Protein AF-A0A7V1EJX1-F1 (afdb_monomer)

Nearest PDB structures (foldseek):
  4dn0-assembly1_A  TM=4.866E-01  e=8.883E-01  Pseudomonas aeruginosa UCBPP-PA14
  4etz-assembly1_A  TM=3.957E-01  e=4.387E-01  Pseudomonas aeruginosa PAO1
  4er8-assembly1_A  TM=4.822E-01  e=2.045E+00  Escherichia coli K-12
  1xkp-assembly1_B  TM=4.826E-01  e=2.045E+00  Yersinia pestis
  2lu1-assembly1_A  TM=4.272E-01  e=2.479E+00  Plasmodium falciparum

Radius of gyration: 15.6 Å; Cα contacts (8 Å, |Δi|>4): 119; chains: 1; bounding box: 40×40×38 Å

Structure (mmCIF, N/CA/C/O backbone):
data_AF-A0A7V1EJX1-F1
#
_entry.id   AF-A0A7V1EJX1-F1
#
loop_
_atom_site.group_PDB
_atom_site.id
_atom_site.type_symbol
_atom_site.label_atom_id
_atom_site.label_alt_id
_atom_site.label_comp_id
_atom_site.label_asym_id
_atom_site.label_entity_id
_atom_site.label_seq_id
_atom_site.pdbx_PDB_ins_code
_atom_site.Cartn_x
_atom_site.Cartn_y
_atom_site.Cartn_z
_atom_site.occupancy
_atom_site.B_iso_or_equiv
_atom_site.auth_seq_id
_atom_site.auth_comp_id
_atom_site.auth_asym_id
_atom_site.auth_atom_id
_atom_site.pdbx_PDB_model_num
ATOM 1 N N . MET A 1 1 ? 29.490 -22.690 -27.489 1.00 45.03 1 MET A N 1
ATOM 2 C CA . MET A 1 1 ? 29.276 -22.168 -26.121 1.00 45.03 1 MET A CA 1
ATOM 3 C C . MET A 1 1 ? 27.790 -21.897 -25.951 1.00 45.03 1 MET A C 1
ATOM 5 O O . ME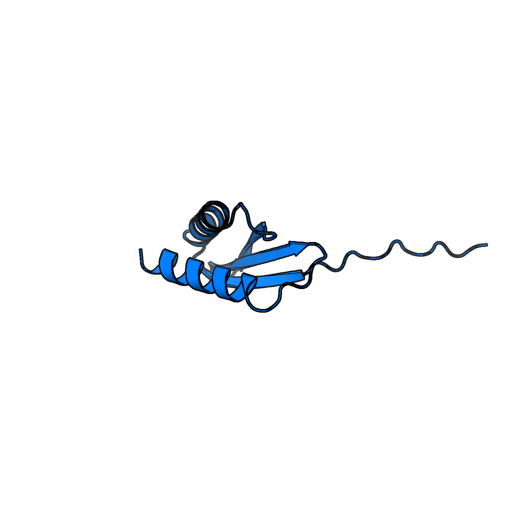T A 1 1 ? 27.269 -21.072 -26.688 1.00 45.03 1 MET A O 1
ATOM 9 N N . LYS A 1 2 ? 27.087 -22.630 -25.075 1.00 50.19 2 LYS A N 1
ATOM 10 C CA . LYS A 1 2 ? 25.678 -22.333 -24.764 1.00 50.19 2 LYS A CA 1
ATOM 11 C C . LYS A 1 2 ? 25.629 -20.943 -24.128 1.00 50.19 2 LYS A C 1
ATOM 13 O O . LYS A 1 2 ? 26.311 -20.713 -23.129 1.00 50.19 2 LYS A O 1
ATOM 18 N N . GLY A 1 3 ? 24.912 -20.016 -24.761 1.00 55.56 3 GLY A N 1
ATOM 19 C CA . GLY A 1 3 ? 24.697 -18.676 -24.231 1.00 55.56 3 GLY A CA 1
ATOM 20 C C . GLY A 1 3 ? 24.135 -18.792 -22.822 1.00 55.56 3 GLY A C 1
ATOM 21 O O . GLY A 1 3 ? 23.192 -19.544 -22.595 1.00 55.56 3 GLY A O 1
ATOM 22 N N . LYS A 1 4 ? 24.767 -18.109 -21.868 1.00 59.78 4 LYS A N 1
ATOM 23 C CA . LYS A 1 4 ? 24.255 -17.980 -20.507 1.00 59.78 4 LYS A CA 1
ATOM 24 C C . LYS A 1 4 ? 22.913 -17.253 -20.615 1.00 59.78 4 LYS A C 1
ATOM 26 O O . LYS A 1 4 ? 22.907 -16.034 -20.773 1.00 59.78 4 LYS A O 1
ATOM 31 N N . GLU A 1 5 ? 21.803 -17.990 -20.620 1.00 70.06 5 GLU A N 1
ATOM 32 C CA . GLU A 1 5 ? 20.473 -17.398 -20.489 1.00 70.06 5 GLU A CA 1
ATOM 33 C C . GLU A 1 5 ? 20.497 -16.523 -19.240 1.00 70.06 5 GLU A C 1
ATOM 35 O O . GLU A 1 5 ? 20.801 -16.994 -18.140 1.00 70.06 5 GLU A O 1
ATOM 40 N N . LYS A 1 6 ? 20.280 -15.217 -19.421 1.00 66.00 6 LYS A N 1
ATOM 41 C CA . LYS A 1 6 ? 20.145 -14.317 -18.281 1.00 66.00 6 LYS A CA 1
ATOM 42 C C . LYS A 1 6 ? 18.992 -14.846 -17.426 1.00 66.00 6 LYS A C 1
ATOM 44 O O . LYS A 1 6 ? 17.943 -15.158 -17.993 1.00 66.00 6 LYS A O 1
ATOM 49 N N . PRO A 1 7 ? 19.163 -14.936 -16.097 1.00 71.69 7 PRO A N 1
ATOM 50 C CA . PRO A 1 7 ? 18.063 -15.323 -15.232 1.00 71.69 7 PRO A CA 1
ATOM 51 C C . PRO A 1 7 ? 16.882 -14.369 -15.474 1.00 71.69 7 PRO A C 1
ATOM 53 O O . PRO A 1 7 ? 17.106 -13.166 -15.666 1.00 71.69 7 PRO A O 1
ATOM 56 N N . PRO A 1 8 ? 15.641 -14.882 -15.520 1.00 73.44 8 PRO A N 1
ATOM 57 C CA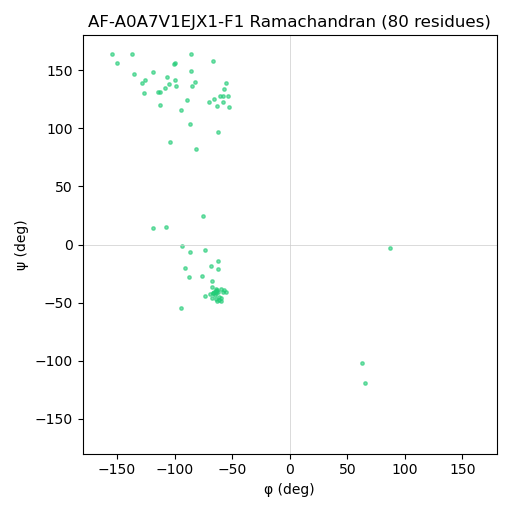 . PRO A 1 8 ? 14.471 -14.049 -15.744 1.00 73.44 8 PRO A CA 1
ATOM 58 C C . PRO A 1 8 ? 14.395 -12.979 -14.653 1.00 73.44 8 PRO A C 1
ATOM 60 O O . PRO A 1 8 ? 14.471 -13.285 -13.464 1.00 73.44 8 PRO A O 1
ATOM 63 N N . ILE A 1 9 ? 14.263 -11.715 -15.064 1.00 69.19 9 ILE A N 1
ATOM 64 C CA . ILE A 1 9 ? 14.064 -10.606 -14.129 1.00 69.19 9 ILE A CA 1
ATOM 65 C C . ILE A 1 9 ? 12.654 -10.760 -13.545 1.00 69.19 9 ILE A C 1
ATOM 67 O O . ILE A 1 9 ? 11.693 -10.785 -14.324 1.00 69.19 9 ILE A O 1
ATOM 71 N N . PRO A 1 10 ? 12.497 -10.857 -12.213 1.00 65.56 10 PRO A N 1
ATOM 72 C CA . PRO A 1 10 ? 11.179 -10.934 -11.604 1.00 65.56 10 PRO A CA 1
ATOM 73 C C . PRO A 1 10 ? 10.373 -9.676 -11.944 1.00 65.56 10 PRO A C 1
ATOM 75 O O . PRO A 1 10 ? 10.838 -8.553 -11.745 1.00 65.56 10 PRO A O 1
ATOM 78 N N . LYS A 1 11 ? 9.159 -9.857 -12.471 1.00 70.75 11 LYS A N 1
ATOM 79 C CA . LYS A 1 11 ? 8.201 -8.761 -12.632 1.00 70.75 11 LYS A CA 1
ATOM 80 C C . LYS A 1 11 ? 7.423 -8.628 -11.329 1.00 70.75 11 LYS A C 1
ATOM 82 O O . LYS A 1 11 ? 6.555 -9.448 -11.054 1.00 70.75 11 LYS A O 1
ATOM 87 N N . TYR A 1 12 ? 7.762 -7.618 -10.537 1.00 69.12 12 TYR A N 1
ATOM 88 C CA . TYR A 1 12 ? 6.988 -7.257 -9.353 1.00 69.12 12 TYR A CA 1
ATOM 89 C C . TYR A 1 12 ? 5.795 -6.392 -9.753 1.00 69.12 12 TYR A C 1
ATOM 91 O O . TYR A 1 12 ? 5.912 -5.508 -10.608 1.00 69.12 12 TYR A O 1
ATOM 99 N N . HIS A 1 13 ? 4.650 -6.639 -9.125 1.00 81.38 13 HIS A N 1
ATOM 100 C CA . HIS A 1 13 ? 3.430 -5.874 -9.341 1.00 81.38 13 HIS A CA 1
ATOM 101 C C . HIS A 1 13 ? 3.190 -4.931 -8.165 1.00 81.38 13 HIS A C 1
ATOM 103 O O . HIS A 1 13 ? 2.467 -5.263 -7.232 1.00 81.38 13 HIS A O 1
ATOM 109 N N . TYR A 1 14 ? 3.757 -3.726 -8.245 1.00 86.94 14 TYR A N 1
ATOM 110 C CA . TYR A 1 14 ? 3.490 -2.658 -7.284 1.00 86.94 14 TYR A CA 1
ATOM 111 C C . TYR A 1 14 ? 2.462 -1.654 -7.822 1.00 86.94 14 TYR A C 1
ATOM 113 O O . TYR A 1 14 ? 2.466 -1.299 -9.007 1.00 86.94 14 TYR A O 1
ATOM 121 N N . LYS A 1 15 ? 1.569 -1.165 -6.955 1.00 89.94 15 LYS A N 1
ATOM 122 C CA . LYS A 1 15 ? 0.635 -0.070 -7.274 1.00 89.94 15 LYS A CA 1
ATOM 123 C C . LYS A 1 15 ? 0.580 0.939 -6.138 1.00 89.94 15 LYS A C 1
ATOM 125 O O . LYS A 1 15 ? 0.640 0.579 -4.967 1.00 89.94 15 LYS A O 1
ATOM 130 N N . LEU A 1 16 ? 0.383 2.199 -6.511 1.00 90.06 16 LEU A N 1
ATOM 131 C CA . LEU A 1 16 ? 0.143 3.278 -5.563 1.00 90.06 16 LEU A CA 1
ATOM 132 C C . LEU A 1 16 ? -1.189 3.071 -4.832 1.00 90.06 16 LEU A C 1
ATOM 134 O O . LEU A 1 16 ? -2.245 2.956 -5.472 1.00 90.06 16 LEU A O 1
ATOM 138 N N . VAL A 1 17 ? -1.128 3.059 -3.501 1.00 91.69 17 VAL A N 1
ATOM 139 C CA . VAL A 1 17 ? -2.299 3.004 -2.618 1.00 91.69 17 VAL A CA 1
ATOM 140 C C . VAL A 1 17 ? -2.690 4.419 -2.204 1.00 91.69 17 VAL A C 1
ATOM 142 O O . VAL A 1 17 ? -3.823 4.826 -2.450 1.00 91.69 17 VAL A O 1
ATOM 145 N N . THR A 1 18 ? -1.756 5.191 -1.645 1.00 93.50 18 THR A N 1
ATOM 146 C CA . THR A 1 18 ? -1.996 6.582 -1.229 1.00 93.50 18 THR A CA 1
ATOM 147 C C . THR A 1 18 ? -0.703 7.400 -1.218 1.00 93.50 18 THR A C 1
ATOM 149 O O . THR A 1 18 ? 0.388 6.837 -1.218 1.00 93.50 18 THR A O 1
ATOM 152 N N . VAL A 1 19 ? -0.842 8.726 -1.184 1.00 89.00 19 VAL A N 1
ATOM 153 C CA . VAL A 1 19 ? 0.248 9.688 -0.975 1.00 89.00 19 VAL A CA 1
ATOM 154 C C . VAL A 1 19 ? 0.009 10.410 0.351 1.00 89.00 19 VAL A C 1
ATOM 156 O O . VAL A 1 19 ? -1.099 10.905 0.601 1.00 89.00 19 VAL A O 1
ATOM 159 N N . SER A 1 20 ? 1.045 10.480 1.185 1.00 86.94 20 SER A N 1
ATOM 160 C CA . SER A 1 20 ? 1.005 11.083 2.524 1.00 86.94 20 SER A CA 1
ATOM 161 C C . SER A 1 20 ? 2.245 11.940 2.792 1.00 86.94 20 SER A C 1
ATOM 163 O O . SER A 1 20 ? 3.248 11.836 2.082 1.00 86.94 20 SER A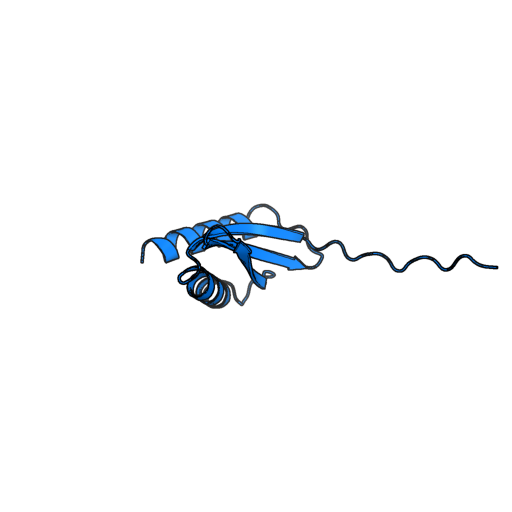 O 1
ATOM 165 N N . GLY A 1 21 ? 2.196 12.794 3.819 1.00 88.19 21 GLY A N 1
ATOM 166 C CA . GLY A 1 21 ? 3.403 13.457 4.322 1.00 88.19 21 GLY A CA 1
ATOM 167 C C . GLY A 1 21 ? 4.374 12.448 4.949 1.00 88.19 21 GLY A C 1
ATOM 168 O O . GLY A 1 21 ? 3.962 11.369 5.379 1.00 88.19 21 GLY A O 1
ATOM 169 N N . SER A 1 22 ? 5.662 12.787 5.031 1.00 80.31 22 SER A N 1
ATOM 170 C CA . SER A 1 22 ? 6.714 11.866 5.504 1.00 80.31 22 SER A CA 1
ATOM 171 C C . SER A 1 22 ? 6.469 11.254 6.889 1.00 80.31 22 SER A C 1
ATOM 173 O O . SER A 1 22 ? 6.662 10.054 7.073 1.00 80.31 22 SER A O 1
ATOM 175 N N . LEU A 1 23 ? 5.978 12.048 7.843 1.00 79.69 23 LEU A N 1
ATOM 176 C CA . LEU A 1 23 ? 5.610 11.588 9.190 1.00 79.69 23 LEU A CA 1
ATOM 177 C C . LEU A 1 23 ? 4.389 10.651 9.198 1.00 79.69 23 LEU A C 1
ATOM 179 O O . LEU A 1 23 ? 4.286 9.765 10.047 1.00 79.69 23 LEU A O 1
ATOM 183 N N . GLU A 1 24 ? 3.461 10.842 8.264 1.00 88.69 24 GLU A N 1
ATOM 184 C CA . GLU A 1 24 ? 2.193 10.108 8.193 1.00 88.69 24 GLU A CA 1
ATOM 185 C C . GLU A 1 24 ? 2.328 8.803 7.408 1.00 88.69 24 GLU A C 1
ATOM 187 O O . GLU A 1 24 ? 1.608 7.843 7.673 1.00 88.69 24 GLU A O 1
ATOM 192 N N . ALA A 1 25 ? 3.261 8.746 6.456 1.00 90.50 25 ALA A N 1
ATOM 193 C CA . ALA A 1 25 ? 3.431 7.603 5.570 1.00 90.50 25 ALA A CA 1
ATOM 194 C C . ALA A 1 25 ? 3.840 6.327 6.322 1.00 90.50 25 ALA A C 1
ATOM 196 O O . ALA A 1 25 ? 3.270 5.269 6.072 1.00 90.50 25 ALA A O 1
ATOM 197 N N . GLY A 1 26 ? 4.726 6.435 7.320 1.00 90.31 26 GLY A N 1
ATOM 198 C CA . GLY A 1 26 ? 5.085 5.293 8.170 1.00 90.31 26 GLY A CA 1
ATOM 199 C C . GLY A 1 26 ? 3.905 4.768 8.997 1.00 90.31 26 GLY A C 1
ATOM 200 O O . GLY A 1 26 ? 3.716 3.559 9.106 1.00 90.31 26 GLY A O 1
ATOM 201 N N . ARG A 1 27 ? 3.059 5.662 9.534 1.00 91.25 27 ARG A N 1
ATOM 202 C CA . ARG A 1 27 ? 1.837 5.260 10.259 1.00 91.25 27 ARG A CA 1
ATOM 203 C C . ARG A 1 27 ? 0.831 4.596 9.323 1.00 91.25 27 ARG A C 1
ATOM 205 O O . ARG A 1 27 ? 0.242 3.583 9.684 1.00 91.25 27 ARG A O 1
ATOM 212 N N . MET A 1 28 ? 0.675 5.146 8.121 1.00 94.06 28 MET A N 1
ATOM 213 C CA . MET A 1 28 ? -0.190 4.605 7.078 1.00 94.06 28 MET A CA 1
ATOM 214 C C . MET A 1 28 ? 0.258 3.203 6.643 1.00 94.06 28 MET A C 1
ATOM 216 O O . MET A 1 28 ? -0.572 2.304 6.545 1.00 94.06 28 MET A O 1
ATOM 220 N N . GLU A 1 29 ? 1.559 2.993 6.425 1.00 94.12 29 GLU A N 1
ATOM 221 C CA . GLU A 1 29 ? 2.119 1.681 6.087 1.00 94.12 29 GLU A CA 1
ATOM 222 C C . GLU A 1 29 ? 1.830 0.646 7.182 1.00 94.12 29 GLU A C 1
ATOM 224 O O . GLU A 1 29 ? 1.329 -0.439 6.878 1.00 94.12 29 GLU A O 1
ATOM 229 N N . THR A 1 30 ? 2.093 0.984 8.448 1.00 93.00 30 THR A N 1
ATOM 230 C CA . THR A 1 30 ? 1.820 0.092 9.584 1.00 93.00 30 THR A CA 1
ATOM 231 C C . THR A 1 30 ? 0.332 -0.235 9.693 1.00 93.00 30 THR A C 1
ATOM 233 O O . THR A 1 30 ? -0.026 -1.407 9.759 1.00 93.00 30 THR A O 1
ATOM 236 N N . ALA A 1 31 ? -0.543 0.769 9.622 1.00 93.12 31 ALA A N 1
ATOM 237 C CA . ALA A 1 31 ? -1.987 0.566 9.728 1.00 93.12 31 ALA A CA 1
ATOM 238 C C . ALA A 1 31 ? -2.548 -0.284 8.573 1.00 93.12 31 ALA A C 1
ATOM 240 O O . ALA A 1 31 ? -3.404 -1.143 8.788 1.00 93.12 31 ALA A O 1
ATOM 241 N N . LEU A 1 32 ? -2.039 -0.102 7.349 1.00 93.88 32 LEU A N 1
ATOM 242 C CA . LEU A 1 32 ? -2.399 -0.954 6.213 1.00 93.88 32 LEU A CA 1
ATOM 243 C C . LEU A 1 32 ? -1.940 -2.399 6.425 1.00 93.88 32 LEU A C 1
ATOM 245 O O . LEU A 1 32 ? -2.709 -3.319 6.152 1.00 93.88 32 LEU A O 1
ATOM 249 N N . ARG A 1 33 ? -0.727 -2.615 6.950 1.00 93.50 33 ARG A N 1
ATOM 250 C CA . ARG A 1 33 ? -0.238 -3.961 7.290 1.00 93.50 33 ARG A CA 1
ATOM 251 C C . ARG A 1 33 ? -1.077 -4.624 8.378 1.00 93.50 33 ARG A C 1
ATOM 253 O O . ARG A 1 33 ? -1.342 -5.813 8.276 1.00 93.50 33 ARG A O 1
ATOM 260 N N . GLU A 1 34 ? -1.512 -3.882 9.388 1.00 93.38 34 GLU A N 1
ATOM 261 C CA . GLU A 1 34 ? -2.353 -4.420 10.462 1.00 93.38 34 GLU A CA 1
ATOM 262 C C . GLU A 1 34 ? -3.747 -4.805 9.953 1.00 93.38 34 GLU A C 1
ATOM 264 O O . GLU A 1 34 ? -4.217 -5.911 10.214 1.00 93.38 34 GLU A O 1
ATOM 269 N N . GLN A 1 35 ? -4.391 -3.935 9.171 1.00 90.00 35 GLN A N 1
ATOM 270 C CA . GLN A 1 35 ? -5.747 -4.190 8.673 1.00 90.00 35 GLN A CA 1
ATOM 271 C C . GLN A 1 35 ? -5.794 -5.205 7.525 1.00 90.00 35 GLN A C 1
ATOM 273 O O . GLN A 1 35 ? -6.806 -5.880 7.336 1.00 90.00 35 GLN A O 1
ATOM 278 N N . LEU A 1 36 ? -4.716 -5.320 6.744 1.00 90.31 36 LEU A N 1
ATOM 279 C CA . LEU A 1 36 ? -4.658 -6.159 5.544 1.00 90.31 36 LEU A CA 1
ATOM 280 C C . LEU A 1 36 ? -3.600 -7.266 5.640 1.00 90.31 36 LEU A C 1
ATOM 282 O O . LEU A 1 36 ? -3.295 -7.889 4.625 1.00 90.31 36 LEU A O 1
ATOM 286 N N . GLY A 1 37 ? -3.069 -7.562 6.830 1.00 79.31 37 GLY A N 1
ATOM 287 C CA . GLY A 1 37 ? -1.989 -8.538 7.043 1.00 79.31 37 GLY A CA 1
ATOM 288 C C . GLY A 1 37 ? -2.324 -9.986 6.664 1.00 79.31 37 GLY A C 1
ATOM 289 O O . GLY A 1 37 ? -1.423 -10.803 6.513 1.00 79.31 37 GLY A O 1
ATOM 290 N N . GLY A 1 38 ? -3.608 -10.304 6.464 1.00 78.94 38 GLY A N 1
ATOM 291 C CA . GLY A 1 38 ? -4.069 -11.582 5.902 1.00 78.94 38 GLY A CA 1
ATOM 292 C C . GLY A 1 38 ? -4.281 -11.577 4.382 1.00 78.94 38 GLY A C 1
ATOM 293 O O . GLY A 1 38 ? -4.683 -12.590 3.815 1.00 78.94 38 GLY A O 1
ATOM 2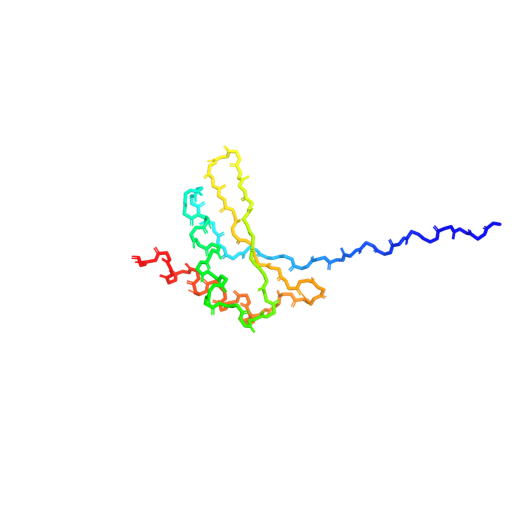94 N N . SER A 1 39 ? -4.066 -10.444 3.713 1.00 80.12 39 SER A N 1
ATOM 295 C CA . SER A 1 39 ? -4.166 -10.335 2.256 1.00 80.12 39 SER A CA 1
ATOM 296 C C . SER A 1 39 ? -2.853 -10.733 1.576 1.00 80.12 39 SER A C 1
ATOM 298 O O . SER A 1 39 ? -1.794 -10.750 2.195 1.00 80.12 39 SER A O 1
ATOM 300 N N . CYS A 1 40 ? -2.890 -11.000 0.268 1.00 81.75 40 CYS A N 1
ATOM 301 C CA . CYS A 1 40 ? -1.683 -11.228 -0.535 1.00 81.75 40 CYS A CA 1
ATOM 302 C C . CYS A 1 40 ? -0.910 -9.929 -0.842 1.00 81.75 40 CYS A C 1
ATOM 304 O O . CYS A 1 40 ? -0.240 -9.864 -1.871 1.00 81.75 40 CYS A O 1
ATOM 306 N N . LEU A 1 41 ? -1.057 -8.887 -0.015 1.00 86.75 41 LEU A N 1
ATOM 307 C CA . LEU A 1 41 ? -0.425 -7.585 -0.194 1.00 86.75 41 LEU A CA 1
ATOM 308 C C . LEU A 1 41 ? 0.612 -7.334 0.895 1.00 86.75 41 LEU A C 1
ATOM 310 O O . LEU A 1 41 ? 0.328 -7.443 2.086 1.00 86.75 41 LEU A O 1
ATOM 314 N N . THR A 1 42 ? 1.795 -6.914 0.475 1.00 90.88 42 THR A N 1
ATOM 315 C CA . THR A 1 42 ? 2.763 -6.227 1.323 1.00 90.88 42 THR A CA 1
ATOM 316 C C . THR A 1 42 ? 2.681 -4.727 1.047 1.00 90.88 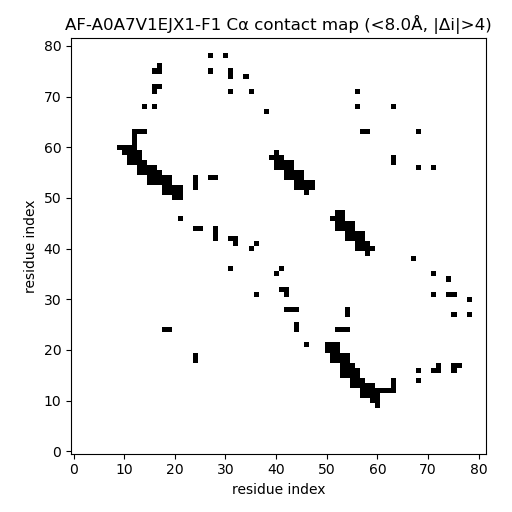42 THR A C 1
ATOM 318 O O . THR A 1 42 ? 2.233 -4.298 -0.017 1.00 90.88 42 THR A O 1
ATOM 321 N N . PHE A 1 43 ? 3.088 -3.913 2.019 1.00 92.38 43 PHE A N 1
ATOM 322 C CA . PHE A 1 43 ? 3.086 -2.456 1.889 1.00 92.38 43 PHE A CA 1
ATOM 323 C C . PHE A 1 43 ? 4.465 -1.901 2.184 1.00 92.38 43 PHE A C 1
ATOM 325 O O . PHE A 1 43 ? 5.137 -2.390 3.096 1.00 92.38 43 PHE A O 1
ATOM 332 N N . PHE A 1 44 ? 4.865 -0.881 1.436 1.00 92.38 44 PHE A N 1
ATOM 333 C CA . PHE A 1 44 ? 6.122 -0.172 1.638 1.00 92.38 44 PHE A CA 1
ATOM 334 C C . PHE A 1 44 ? 5.996 1.288 1.209 1.00 92.38 44 PHE A C 1
ATOM 336 O O . PHE A 1 44 ? 5.167 1.637 0.366 1.00 92.38 44 PHE A O 1
ATOM 343 N N . THR A 1 45 ? 6.848 2.131 1.777 1.00 94.56 45 THR A N 1
ATOM 344 C CA . THR A 1 45 ? 6.850 3.572 1.539 1.00 94.56 45 THR A CA 1
ATOM 345 C C . THR A 1 45 ? 8.056 3.998 0.702 1.00 94.56 45 THR A C 1
ATOM 347 O O . THR A 1 45 ? 9.188 3.607 0.984 1.00 94.56 45 THR A O 1
ATOM 350 N N . ILE A 1 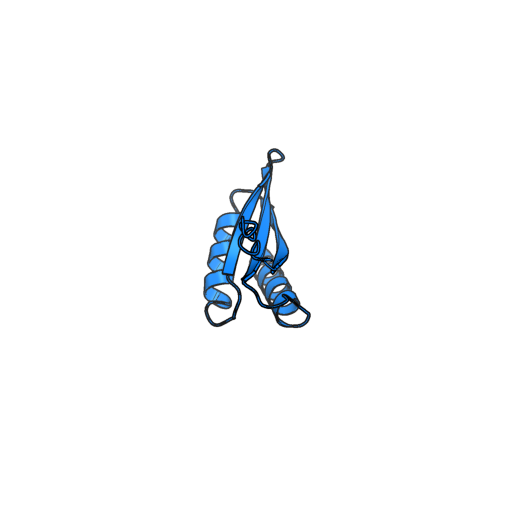46 ? 7.830 4.847 -0.303 1.00 92.50 46 ILE A N 1
ATOM 351 C CA . ILE A 1 46 ? 8.878 5.558 -1.050 1.00 92.50 46 ILE A CA 1
ATOM 352 C C . ILE A 1 46 ? 8.754 7.047 -0.736 1.00 92.50 46 ILE A C 1
ATOM 354 O O . ILE A 1 46 ? 7.728 7.650 -1.029 1.00 92.50 46 ILE A O 1
ATOM 358 N N . CYS A 1 47 ? 9.796 7.660 -0.177 1.00 93.38 47 CYS A N 1
ATOM 359 C CA . CYS A 1 47 ? 9.804 9.095 0.106 1.00 93.38 47 CYS A CA 1
ATOM 360 C C . CYS A 1 47 ? 10.538 9.897 -0.971 1.00 93.38 47 CYS A C 1
ATOM 362 O O . CYS A 1 47 ? 11.630 9.530 -1.406 1.00 93.38 47 CYS A O 1
ATOM 364 N N . HIS A 1 48 ? 9.935 11.016 -1.368 1.00 90.12 48 HIS A N 1
ATOM 365 C CA . HIS A 1 48 ? 10.438 11.927 -2.391 1.00 90.12 48 HIS A CA 1
ATOM 366 C C . HIS A 1 48 ? 11.129 13.139 -1.764 1.00 90.12 48 HIS A C 1
ATOM 368 O O . HIS A 1 48 ? 10.817 13.550 -0.646 1.00 90.12 48 HIS A O 1
ATOM 374 N N . GLN A 1 49 ? 12.030 13.774 -2.519 1.00 87.19 49 GLN A N 1
ATOM 375 C CA . GLN A 1 49 ? 12.736 14.987 -2.075 1.00 87.19 49 GLN A CA 1
ATOM 376 C C . GLN A 1 49 ? 11.796 16.174 -1.804 1.00 87.19 49 GLN A C 1
ATOM 378 O O . GLN A 1 49 ? 12.144 17.082 -1.057 1.00 87.19 49 GLN A O 1
ATOM 383 N N . THR A 1 50 ? 10.589 16.150 -2.371 1.00 85.69 50 THR A N 1
ATOM 384 C CA . THR A 1 50 ? 9.523 17.141 -2.163 1.00 85.69 50 THR A CA 1
ATOM 385 C C . THR A 1 50 ? 8.839 17.031 -0.796 1.00 85.69 50 THR A C 1
ATOM 387 O O . THR A 1 50 ? 7.977 17.849 -0.488 1.00 85.69 50 THR A O 1
ATOM 390 N N . GLY A 1 51 ? 9.185 16.028 0.022 1.00 84.75 51 GLY A N 1
ATOM 391 C CA . GLY A 1 51 ? 8.605 15.803 1.353 1.00 84.75 51 GLY A CA 1
ATOM 392 C C . GLY A 1 51 ? 7.323 14.960 1.364 1.00 84.75 51 GLY A C 1
ATOM 393 O O . GLY A 1 51 ? 6.812 14.636 2.437 1.00 84.75 51 GLY A O 1
ATOM 394 N N . SER A 1 52 ? 6.822 14.567 0.191 1.00 91.19 52 SER A N 1
ATOM 395 C CA . SER A 1 52 ? 5.746 13.585 0.041 1.00 91.19 52 SER A CA 1
ATOM 396 C C . SER A 1 52 ? 6.300 12.164 0.023 1.00 91.19 52 SER A C 1
ATOM 398 O O . SER A 1 52 ? 7.398 11.932 -0.485 1.00 91.19 52 SER A O 1
ATOM 400 N N . CYS A 1 53 ? 5.522 11.200 0.504 1.00 94.88 53 CYS A N 1
ATOM 401 C CA . CYS A 1 53 ? 5.839 9.788 0.358 1.00 94.88 53 CYS A CA 1
ATOM 402 C C . CYS A 1 53 ? 4.661 9.011 -0.235 1.00 94.88 53 CYS A C 1
ATOM 404 O O . CYS A 1 53 ? 3.502 9.215 0.138 1.00 94.88 53 CYS A O 1
ATOM 406 N N . ASP A 1 54 ? 4.987 8.102 -1.144 1.00 94.81 54 ASP A N 1
ATOM 407 C CA . ASP A 1 54 ? 4.064 7.159 -1.752 1.00 94.81 54 ASP A CA 1
ATOM 408 C C . ASP A 1 54 ? 4.011 5.899 -0.900 1.00 94.81 54 ASP A C 1
ATOM 410 O O . ASP A 1 54 ? 5.036 5.258 -0.666 1.00 94.81 54 ASP A O 1
ATOM 414 N N . VAL A 1 55 ? 2.813 5.518 -0.471 1.00 94.50 55 VAL A N 1
ATOM 415 C CA . VAL A 1 55 ? 2.572 4.215 0.144 1.00 94.50 55 VAL A CA 1
ATOM 416 C C . VAL A 1 55 ? 2.096 3.269 -0.952 1.00 94.50 55 VAL A C 1
ATOM 418 O O . VAL A 1 55 ? 1.045 3.467 -1.576 1.00 94.50 55 VAL A O 1
ATOM 421 N N . MET A 1 56 ? 2.908 2.252 -1.210 1.00 94.12 56 MET A N 1
ATOM 422 C CA . MET A 1 56 ? 2.760 1.296 -2.298 1.00 94.12 56 MET A CA 1
ATOM 423 C C . MET A 1 56 ? 2.283 -0.049 -1.752 1.00 94.12 56 MET A C 1
ATOM 425 O O . MET A 1 56 ? 2.692 -0.460 -0.669 1.00 94.12 56 MET A O 1
ATOM 429 N N . GLY A 1 57 ? 1.435 -0.737 -2.514 1.00 92.06 57 GLY A N 1
ATOM 430 C CA . GLY A 1 57 ? 1.077 -2.135 -2.281 1.00 92.06 57 GLY A CA 1
ATOM 431 C C . GLY A 1 57 ? 1.769 -3.040 -3.296 1.00 92.06 57 GLY A C 1
ATOM 432 O O . GLY A 1 57 ? 1.809 -2.690 -4.478 1.00 92.06 57 GLY A O 1
ATOM 433 N N . ASP A 1 58 ? 2.279 -4.185 -2.852 1.00 90.38 58 ASP A N 1
ATOM 434 C CA . ASP A 1 58 ? 2.942 -5.208 -3.669 1.00 90.38 58 ASP A CA 1
ATOM 435 C C . ASP A 1 58 ? 2.312 -6.589 -3.448 1.00 90.38 58 ASP A C 1
ATOM 437 O O . ASP A 1 58 ? 2.129 -7.029 -2.317 1.00 90.38 58 ASP A O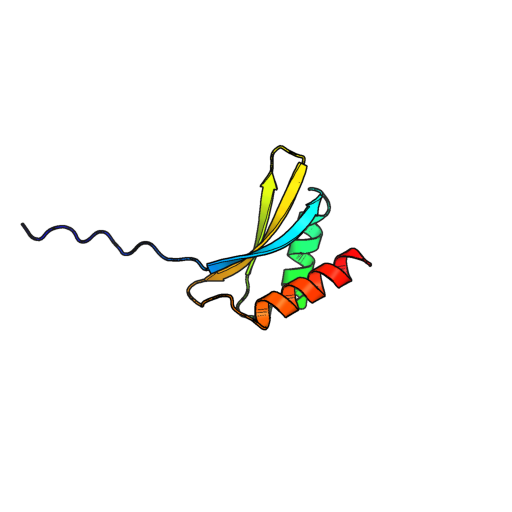 1
ATOM 441 N N . SER A 1 59 ? 1.972 -7.276 -4.539 1.00 86.56 59 SER A N 1
ATOM 442 C CA . SER A 1 59 ? 1.432 -8.648 -4.533 1.00 86.56 59 SER A CA 1
ATOM 443 C C . SER A 1 59 ? 2.435 -9.690 -5.029 1.00 86.56 59 SER A C 1
ATOM 445 O O . SER A 1 59 ? 2.058 -10.819 -5.374 1.00 86.56 59 SER A O 1
ATOM 447 N N . GLY A 1 60 ? 3.713 -9.319 -5.107 1.00 84.44 60 GLY A N 1
ATOM 448 C CA . GLY A 1 60 ? 4.785 -10.144 -5.634 1.00 84.44 60 GLY A CA 1
ATOM 449 C C . GLY A 1 60 ? 4.585 -10.413 -7.122 1.00 84.44 60 GLY A C 1
ATOM 450 O O . GLY A 1 60 ? 4.561 -9.496 -7.945 1.00 84.44 60 GLY A O 1
ATOM 451 N N . SER A 1 61 ? 4.444 -11.692 -7.467 1.00 78.12 61 SER A N 1
ATOM 452 C CA . SER A 1 61 ? 4.256 -12.174 -8.841 1.00 78.12 61 SER A CA 1
ATOM 453 C C . SER A 1 61 ? 2.796 -12.195 -9.305 1.00 78.12 61 SER A C 1
ATOM 455 O O . SER A 1 61 ? 2.542 -12.470 -10.477 1.00 78.12 61 SER A O 1
ATOM 457 N N . ASN A 1 62 ? 1.834 -11.923 -8.418 1.00 79.06 62 ASN A N 1
ATOM 458 C CA . ASN A 1 62 ? 0.422 -11.892 -8.788 1.00 79.06 62 ASN A CA 1
ATOM 459 C C . ASN A 1 62 ? 0.055 -10.511 -9.339 1.00 79.06 62 ASN A C 1
ATOM 461 O O . ASN A 1 62 ? 0.428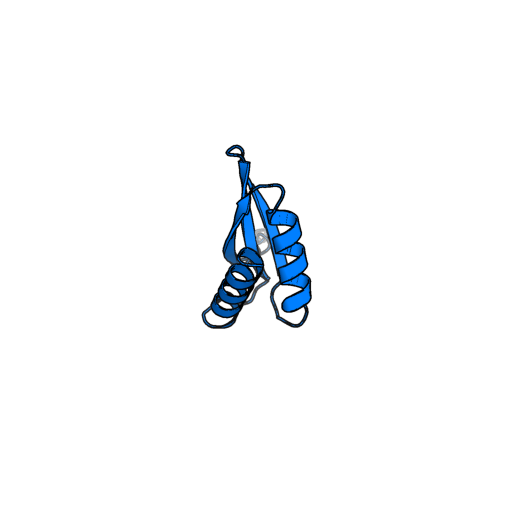 -9.513 -8.723 1.00 79.06 62 ASN A O 1
ATOM 465 N N . PRO A 1 63 ? -0.709 -10.406 -10.437 1.00 76.81 63 PRO A N 1
ATOM 466 C CA . PRO A 1 63 ? -1.231 -9.125 -10.888 1.00 76.81 63 PRO A CA 1
ATOM 467 C C . PRO A 1 63 ? -2.085 -8.453 -9.809 1.00 76.81 63 PRO A C 1
ATOM 469 O O . PRO A 1 63 ? -3.080 -9.000 -9.334 1.00 76.81 63 PRO A O 1
ATOM 472 N N . LEU A 1 64 ? -1.694 -7.238 -9.432 1.00 73.81 64 LEU A N 1
ATOM 473 C CA . LEU A 1 64 ? -2.403 -6.438 -8.442 1.00 73.81 64 LEU A CA 1
ATOM 474 C C . LEU A 1 64 ? -3.603 -5.744 -9.114 1.00 73.81 64 LEU A C 1
ATOM 476 O O . LEU A 1 64 ? -3.503 -4.593 -9.551 1.00 73.81 64 LEU A O 1
ATOM 480 N N . GLU A 1 65 ? -4.721 -6.465 -9.261 1.00 70.12 65 GLU A N 1
ATOM 481 C CA . GLU A 1 65 ? -5.916 -5.980 -9.968 1.00 70.12 65 GLU A CA 1
ATOM 482 C C . GLU A 1 65 ? -7.191 -5.880 -9.116 1.00 70.12 65 GLU A C 1
ATOM 484 O O . GLU A 1 65 ? -7.464 -6.654 -8.198 1.00 70.12 65 GLU A O 1
ATOM 489 N N . GLY A 1 66 ? -8.012 -4.888 -9.484 1.00 74.38 66 GLY A N 1
ATOM 490 C CA . GLY A 1 66 ? -9.421 -4.775 -9.124 1.00 74.38 66 GLY A CA 1
ATOM 491 C C . GLY A 1 66 ? -9.707 -4.636 -7.630 1.00 74.38 66 GLY A C 1
ATOM 492 O O . GLY A 1 66 ? -9.653 -3.540 -7.076 1.00 74.38 66 GLY A O 1
ATOM 493 N N . ALA A 1 67 ? -10.127 -5.729 -6.998 1.00 81.00 67 ALA A N 1
ATOM 494 C CA . ALA A 1 67 ? -10.740 -5.702 -5.673 1.00 81.00 67 ALA A CA 1
ATOM 495 C C . ALA A 1 67 ? -9.733 -5.445 -4.544 1.00 81.00 67 ALA A C 1
ATOM 497 O O . ALA A 1 67 ? -10.001 -4.607 -3.687 1.00 81.00 67 ALA A O 1
ATOM 498 N N . ALA A 1 68 ? -8.566 -6.098 -4.573 1.00 84.12 68 ALA A N 1
ATOM 499 C CA . ALA A 1 68 ? -7.563 -5.969 -3.514 1.00 84.12 68 ALA A CA 1
ATOM 500 C C . ALA A 1 68 ? -6.999 -4.540 -3.435 1.00 84.12 68 ALA A C 1
ATOM 502 O O . ALA A 1 68 ? -6.933 -3.953 -2.357 1.00 84.12 68 ALA A O 1
ATOM 503 N N . LEU A 1 69 ? -6.694 -3.935 -4.590 1.00 87.06 69 LEU A N 1
ATOM 504 C CA . LEU A 1 69 ? -6.237 -2.546 -4.655 1.00 87.06 69 LEU A CA 1
ATOM 505 C C . LEU A 1 69 ? -7.331 -1.553 -4.247 1.00 87.06 69 LEU A C 1
ATOM 507 O O . LEU A 1 69 ? -7.043 -0.596 -3.535 1.00 87.06 69 LEU A O 1
ATOM 511 N N . ARG A 1 70 ? -8.584 -1.757 -4.685 1.00 89.06 70 ARG A N 1
ATOM 512 C CA . ARG A 1 70 ? -9.704 -0.893 -4.269 1.00 89.06 70 ARG A CA 1
ATOM 513 C C . ARG A 1 70 ? -9.930 -0.956 -2.762 1.00 89.06 70 ARG A C 1
ATOM 515 O O . ARG A 1 70 ? -10.132 0.089 -2.157 1.00 89.06 70 ARG A O 1
ATOM 522 N N . ASN A 1 71 ? -9.842 -2.147 -2.172 1.00 89.25 71 ASN A N 1
ATOM 523 C CA . ASN A 1 71 ? -9.946 -2.321 -0.728 1.00 89.25 71 ASN A CA 1
ATOM 524 C C . ASN A 1 71 ? -8.808 -1.596 0.004 1.00 89.25 71 ASN A C 1
ATOM 526 O O . ASN A 1 71 ? -9.071 -0.796 0.894 1.00 89.25 71 ASN A O 1
ATOM 530 N N . ALA A 1 72 ? -7.557 -1.778 -0.435 1.00 90.25 72 ALA A N 1
ATOM 531 C CA . ALA A 1 72 ? -6.411 -1.081 0.150 1.00 90.25 72 ALA A CA 1
ATOM 532 C C . ALA A 1 72 ? -6.550 0.449 0.081 1.00 90.25 72 ALA A C 1
ATOM 534 O O . ALA A 1 72 ? -6.272 1.143 1.056 1.00 90.25 72 ALA A O 1
ATOM 535 N N . LYS A 1 73 ? -7.041 0.982 -1.046 1.00 92.62 73 LYS A N 1
ATOM 536 C CA . LYS A 1 73 ? -7.320 2.418 -1.203 1.00 92.62 73 LYS A CA 1
ATOM 537 C C . LYS A 1 73 ? -8.445 2.906 -0.291 1.00 92.62 73 LYS A C 1
ATOM 539 O O . LYS A 1 73 ? -8.332 3.994 0.263 1.00 92.62 73 LYS A O 1
ATOM 544 N N . ALA A 1 74 ? -9.510 2.120 -0.139 1.00 92.75 74 ALA A N 1
ATOM 545 C CA . ALA A 1 74 ? -10.614 2.453 0.756 1.00 92.75 74 ALA A CA 1
ATOM 546 C C . ALA A 1 74 ? -10.146 2.494 2.218 1.00 92.75 74 ALA A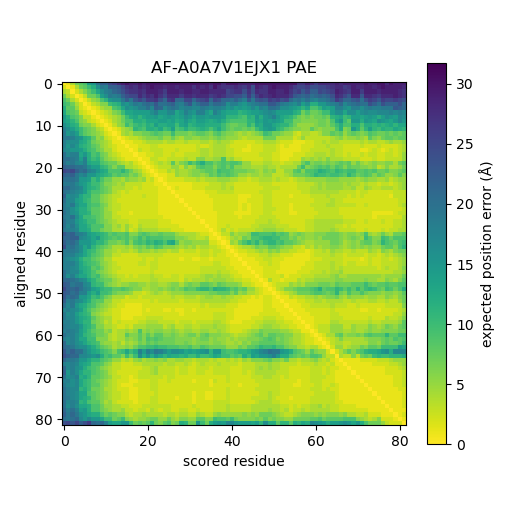 C 1
ATOM 548 O O . ALA A 1 74 ? -10.380 3.485 2.900 1.00 92.75 74 ALA A O 1
ATOM 549 N N . VAL A 1 75 ? -9.397 1.481 2.662 1.00 91.88 75 VAL A N 1
ATOM 550 C CA . VAL A 1 75 ? -8.808 1.436 4.010 1.00 91.88 75 VAL A CA 1
ATOM 551 C C . VAL A 1 75 ? -7.872 2.623 4.252 1.00 91.88 75 VAL A C 1
ATOM 553 O O . VAL A 1 75 ? -8.000 3.306 5.265 1.00 91.88 75 VAL A O 1
ATOM 556 N N . ALA A 1 76 ? -6.983 2.934 3.302 1.00 92.62 76 ALA A N 1
ATOM 557 C CA . ALA A 1 76 ? -6.094 4.093 3.410 1.00 92.62 76 ALA A CA 1
ATOM 558 C C . ALA A 1 76 ? -6.863 5.422 3.540 1.00 92.62 76 ALA A C 1
ATOM 560 O O . ALA A 1 76 ? -6.455 6.308 4.292 1.00 92.62 76 ALA A O 1
ATOM 561 N N . ALA A 1 77 ? -7.982 5.567 2.825 1.00 92.25 77 ALA A N 1
ATOM 562 C CA . ALA A 1 77 ? -8.830 6.753 2.910 1.00 92.25 77 ALA A CA 1
ATOM 563 C C . ALA A 1 77 ? -9.533 6.881 4.271 1.00 92.25 77 ALA A C 1
ATOM 565 O O . ALA A 1 77 ? -9.661 7.998 4.767 1.00 92.25 77 ALA A O 1
ATOM 566 N N . GLU A 1 78 ? -9.959 5.772 4.877 1.00 91.56 78 GLU A N 1
ATOM 567 C CA . GLU A 1 78 ? -10.556 5.775 6.219 1.00 91.56 78 GLU A CA 1
ATOM 568 C C . GLU A 1 78 ? -9.520 6.096 7.300 1.00 91.56 78 GLU A C 1
ATOM 570 O O . GLU A 1 78 ? -9.775 6.949 8.147 1.00 91.56 78 GLU A O 1
ATOM 575 N N . ILE A 1 79 ? -8.312 5.523 7.215 1.00 89.81 79 ILE A N 1
ATOM 576 C CA . ILE A 1 79 ? -7.204 5.842 8.134 1.00 89.81 79 ILE A CA 1
ATOM 577 C C . ILE A 1 79 ? -6.876 7.340 8.103 1.00 89.81 79 ILE A C 1
ATOM 579 O O . ILE A 1 79 ? -6.610 7.930 9.140 1.00 89.81 79 ILE A O 1
ATOM 583 N N . LYS A 1 80 ? -6.915 7.976 6.926 1.00 85.62 80 LYS A N 1
ATOM 584 C CA . LYS A 1 80 ? -6.595 9.405 6.774 1.00 85.62 80 LYS A CA 1
ATOM 585 C C . LYS A 1 80 ? -7.628 10.346 7.416 1.00 85.62 80 LYS A C 1
ATOM 587 O O . LYS A 1 80 ? -7.331 11.523 7.599 1.00 85.62 80 LYS A O 1
ATOM 592 N N . LYS A 1 81 ? -8.844 9.866 7.690 1.00 81.44 81 LYS A N 1
ATOM 593 C CA . LYS A 1 81 ? -9.917 10.651 8.325 1.00 81.44 81 LYS A CA 1
ATOM 594 C C . LYS A 1 81 ? -9.927 10.531 9.852 1.00 81.44 81 LYS A C 1
ATOM 596 O O . LYS A 1 81 ? -10.576 11.358 10.488 1.00 81.44 81 LYS A O 1
ATOM 601 N N . ALA A 1 82 ? -9.306 9.482 10.391 1.00 63.03 82 ALA A N 1
ATOM 602 C CA . ALA A 1 82 ? -9.231 9.189 11.821 1.00 63.03 82 ALA A CA 1
ATOM 603 C C . ALA A 1 82 ? -8.132 10.014 12.503 1.00 63.03 82 ALA A C 1
ATOM 605 O O . ALA A 1 82 ? -8.351 10.396 13.673 1.00 63.03 82 ALA A O 1
#

Foldseek 3Di:
DPPPDDPDDFDKAKDFQDKDFPVVLVVLQVQLCVVCVVPLWHWDWDADPVRMITIMITNGNDHPDDDVSVVSNVSSVVVVVD

Secondary structure (DSSP, 8-state):
----PPPPPP---EEEEEEEEHHHHHHHHHHHHHHHTTSS-EEEEEE-TTSEEEEEEE-TTS---THHHHHHHHHHHHHTT-

pLDDT: mean 84.15, std 10.87, range [45.03, 94.88]

Sequence (82 aa):
MKGKEKPPIPKYHYKLVTVSGSLEAGRMETALREQLGGSCLTFFTICHQTGSCDVMGDSGSNPLEGAALRNAKAVAAEIKKA

Solvent-accessible surface area (backbone atoms only — not comparable to full-atom values): 4906 Å² total; per-residue (Å²): 131,85,75,80,75,73,78,83,78,83,69,68,29,70,45,84,51,49,76,33,48,60,82,49,34,60,54,50,40,52,52,49,43,68,78,37,61,89,48,79,51,47,66,49,75,49,76,46,98,87,50,43,14,42,33,31,38,31,32,48,81,43,83,73,56,71,63,66,53,51,49,49,32,52,53,53,55,53,61,76,74,110

Mean predicted aligned error: 6.9 Å